Protein AF-A0A822FG84-F1 (afdb_monomer_lite)

Structure (mmCIF, N/CA/C/O backbone):
data_AF-A0A822FG84-F1
#
_entry.id   AF-A0A822FG84-F1
#
loop_
_atom_site.group_PDB
_atom_site.id
_atom_site.type_symbol
_atom_site.label_atom_id
_atom_site.label_alt_id
_atom_site.label_comp_id
_atom_site.label_asym_id
_atom_site.label_entity_id
_atom_site.label_seq_id
_atom_site.pdbx_PDB_ins_code
_atom_site.Cartn_x
_atom_site.Cartn_y
_atom_site.Cartn_z
_atom_site.occupancy
_atom_site.B_iso_or_equiv
_atom_site.auth_seq_id
_atom_site.auth_comp_id
_atom_site.auth_asym_id
_atom_site.auth_atom_id
_atom_site.pdbx_PDB_model_num
ATOM 1 N N . ASP A 1 1 ? -6.148 -10.098 21.035 1.00 60.50 1 ASP A N 1
ATOM 2 C CA . ASP A 1 1 ? -5.046 -10.918 20.486 1.00 60.50 1 ASP A CA 1
ATOM 3 C C . ASP A 1 1 ? -5.079 -11.184 18.988 1.00 60.50 1 ASP A C 1
ATOM 5 O O . ASP A 1 1 ? -4.141 -10.765 18.322 1.00 60.50 1 ASP A O 1
ATOM 9 N N . ASP A 1 2 ? -6.099 -11.821 18.402 1.00 68.56 2 ASP A N 1
ATOM 10 C CA . ASP A 1 2 ? -6.059 -12.114 16.952 1.00 68.56 2 ASP A CA 1
ATOM 11 C C . ASP A 1 2 ? -6.029 -10.849 16.072 1.00 68.56 2 ASP A C 1
ATOM 13 O O . ASP A 1 2 ? -5.341 -10.821 15.053 1.00 68.56 2 ASP A O 1
ATOM 17 N N . ILE A 1 3 ? -6.703 -9.773 16.489 1.00 67.88 3 ILE A N 1
ATOM 18 C CA . ILE A 1 3 ? -6.751 -8.493 15.760 1.00 67.88 3 ILE A CA 1
ATOM 19 C C . ILE A 1 3 ? -5.369 -7.830 15.689 1.00 67.88 3 ILE A C 1
ATOM 21 O O . ILE A 1 3 ? -4.952 -7.408 14.613 1.00 67.88 3 ILE A O 1
ATOM 25 N N . GLU A 1 4 ? -4.616 -7.806 16.791 1.00 70.44 4 GLU A N 1
ATOM 26 C CA . GLU A 1 4 ? -3.244 -7.280 16.806 1.00 70.44 4 GLU A CA 1
ATOM 27 C C . GLU A 1 4 ? -2.337 -8.062 15.854 1.00 70.44 4 GLU A C 1
ATOM 29 O O . GLU A 1 4 ? -1.544 -7.477 15.118 1.00 70.44 4 GLU A O 1
ATOM 34 N N . LYS A 1 5 ? -2.498 -9.388 15.795 1.00 76.00 5 LYS A N 1
ATOM 35 C CA . LYS A 1 5 ? -1.779 -10.241 14.843 1.00 76.00 5 LYS A CA 1
ATOM 36 C C . LYS A 1 5 ? -2.126 -9.903 13.389 1.00 76.00 5 LYS A C 1
ATOM 38 O O . LYS A 1 5 ? -1.231 -9.907 12.544 1.00 76.00 5 LYS A O 1
ATOM 43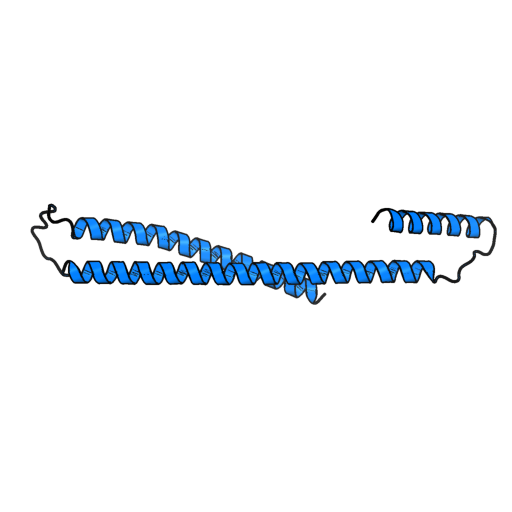 N N . TYR A 1 6 ? -3.387 -9.581 13.089 1.00 77.06 6 TYR A N 1
ATOM 44 C CA . TYR A 1 6 ? -3.794 -9.116 11.758 1.00 77.06 6 TYR A CA 1
ATOM 45 C C . TYR A 1 6 ? -3.219 -7.733 11.418 1.00 77.06 6 TYR A C 1
ATOM 47 O O . TYR A 1 6 ? -2.707 -7.564 10.311 1.00 77.06 6 TYR A O 1
ATOM 55 N N . ILE A 1 7 ? -3.222 -6.780 12.359 1.00 74.88 7 ILE A N 1
ATOM 56 C CA . ILE A 1 7 ? -2.610 -5.448 12.182 1.00 74.88 7 ILE A CA 1
ATOM 57 C C . ILE A 1 7 ? -1.113 -5.583 11.911 1.00 74.88 7 ILE A C 1
ATOM 59 O O . ILE A 1 7 ? -0.627 -5.102 10.890 1.00 74.88 7 ILE A O 1
ATOM 63 N N . MET A 1 8 ? -0.396 -6.304 12.778 1.00 77.06 8 MET A N 1
ATOM 64 C CA . MET A 1 8 ? 1.040 -6.541 12.623 1.00 77.06 8 MET A CA 1
ATOM 65 C C . MET A 1 8 ? 1.357 -7.235 11.297 1.00 77.06 8 MET A C 1
ATOM 67 O O . MET A 1 8 ? 2.354 -6.915 10.655 1.00 77.06 8 MET A O 1
ATOM 71 N N . SER A 1 9 ? 0.495 -8.150 10.844 1.00 86.50 9 SER A N 1
ATOM 72 C CA . SER A 1 9 ? 0.652 -8.790 9.538 1.00 86.50 9 SER A CA 1
ATOM 73 C C . SER A 1 9 ? 0.436 -7.820 8.374 1.00 86.50 9 SER A C 1
ATOM 75 O O . SER A 1 9 ? 1.139 -7.933 7.370 1.00 86.50 9 SER A O 1
ATOM 77 N N . ALA A 1 10 ? -0.534 -6.907 8.460 1.00 89.19 10 ALA A N 1
ATOM 78 C CA . ALA A 1 10 ? -0.772 -5.898 7.428 1.00 89.19 10 ALA A CA 1
ATOM 79 C C . ALA A 1 10 ? 0.372 -4.872 7.374 1.00 89.19 10 ALA A C 1
ATOM 81 O O . ALA A 1 10 ? 0.823 -4.514 6.287 1.00 89.19 10 ALA A O 1
ATOM 82 N N . ASP A 1 11 ? 0.891 -4.463 8.533 1.00 89.88 11 ASP A N 1
ATOM 83 C CA . ASP A 1 11 ? 2.050 -3.576 8.648 1.00 89.88 11 ASP A CA 1
ATOM 84 C C . ASP A 1 11 ? 3.333 -4.213 8.103 1.00 89.88 11 ASP A C 1
ATOM 86 O O . ASP A 1 11 ? 4.042 -3.578 7.323 1.00 89.88 11 ASP A O 1
ATOM 90 N N . ASP A 1 12 ? 3.601 -5.481 8.427 1.00 93.06 12 ASP A N 1
ATOM 91 C CA . ASP A 1 12 ? 4.728 -6.229 7.854 1.00 93.06 12 ASP A CA 1
ATOM 92 C C . ASP A 1 12 ? 4.609 -6.348 6.325 1.00 93.06 12 ASP A C 1
ATOM 94 O O . ASP A 1 12 ? 5.579 -6.148 5.590 1.00 93.06 12 ASP A O 1
ATOM 98 N N . LEU A 1 13 ? 3.404 -6.629 5.819 1.00 94.38 13 LEU A N 1
ATOM 99 C CA . LEU A 1 13 ? 3.150 -6.684 4.380 1.00 94.38 13 LEU A CA 1
ATOM 100 C C . LEU A 1 13 ? 3.380 -5.328 3.700 1.00 94.38 13 LEU A C 1
ATOM 102 O O . LEU A 1 13 ? 3.972 -5.303 2.620 1.00 94.38 13 LEU A O 1
ATOM 106 N N . LEU A 1 14 ? 2.956 -4.221 4.317 1.00 95.56 14 LEU A N 1
ATOM 107 C CA . LEU A 1 14 ? 3.216 -2.863 3.827 1.00 95.56 14 LEU A CA 1
ATOM 108 C C . LEU A 1 14 ? 4.707 -2.527 3.848 1.00 95.56 14 LEU A C 1
ATOM 110 O O . LEU A 1 14 ? 5.225 -1.973 2.880 1.00 95.56 14 LEU A O 1
ATOM 114 N N . GLN A 1 15 ? 5.415 -2.898 4.915 1.00 95.69 15 GLN A N 1
ATOM 115 C CA . GLN A 1 15 ? 6.855 -2.686 5.017 1.00 95.69 15 GLN A CA 1
ATOM 116 C C . GLN A 1 15 ? 7.613 -3.470 3.943 1.00 95.69 15 GLN A C 1
ATOM 118 O O . GLN A 1 15 ? 8.518 -2.937 3.310 1.00 95.69 15 GLN A O 1
ATOM 123 N N . ARG A 1 16 ? 7.246 -4.729 3.693 1.00 95.75 16 ARG A N 1
ATOM 124 C CA . ARG A 1 16 ? 7.852 -5.504 2.603 1.00 95.75 16 ARG A CA 1
ATOM 125 C C . ARG A 1 16 ? 7.503 -4.933 1.233 1.00 95.75 16 ARG A C 1
ATOM 127 O O . ARG A 1 16 ? 8.348 -4.942 0.344 1.00 95.75 16 ARG A O 1
ATOM 134 N N . HIS A 1 17 ? 6.284 -4.427 1.059 1.00 97.06 17 HIS A N 1
ATOM 135 C CA . HIS A 1 17 ? 5.860 -3.800 -0.192 1.00 97.06 17 HIS A CA 1
ATOM 136 C C . HIS A 1 17 ? 6.627 -2.504 -0.483 1.00 97.06 17 HIS A C 1
ATOM 138 O O . HIS A 1 17 ? 7.012 -2.286 -1.625 1.00 97.06 17 HIS A O 1
ATOM 144 N N . SER A 1 18 ? 6.961 -1.699 0.531 1.00 97.06 18 SER A N 1
ATOM 145 C CA . SER A 1 18 ? 7.758 -0.478 0.325 1.00 97.06 18 SER A CA 1
ATOM 146 C C . SER A 1 18 ? 9.177 -0.760 -0.188 1.00 97.06 18 SER A C 1
ATOM 148 O O . SER A 1 18 ? 9.725 0.032 -0.952 1.00 97.06 18 SER A O 1
ATOM 150 N N . LEU A 1 19 ? 9.758 -1.914 0.162 1.00 96.31 19 LEU A N 1
ATOM 151 C CA . LEU A 1 19 ? 11.036 -2.366 -0.399 1.00 96.31 19 LEU A CA 1
ATOM 152 C C . LEU A 1 19 ? 10.904 -2.707 -1.888 1.00 96.31 19 LEU A C 1
ATOM 154 O O . LEU A 1 19 ? 11.759 -2.326 -2.681 1.00 96.31 19 LEU A O 1
ATOM 158 N N . VAL A 1 20 ? 9.807 -3.361 -2.281 1.00 95.75 20 VAL A N 1
ATOM 159 C CA . VAL A 1 20 ? 9.514 -3.636 -3.697 1.00 95.75 20 VAL A CA 1
ATOM 160 C C . VAL A 1 20 ? 9.319 -2.332 -4.473 1.00 95.75 20 VAL A C 1
ATOM 162 O O . VAL A 1 20 ? 9.832 -2.197 -5.579 1.00 95.75 20 VAL A O 1
ATOM 165 N N . GLU A 1 21 ? 8.626 -1.348 -3.898 1.00 96.75 21 GLU A N 1
ATOM 166 C CA . GLU A 1 21 ? 8.467 -0.023 -4.515 1.00 96.75 21 GLU A CA 1
ATOM 167 C C . GLU A 1 21 ? 9.813 0.696 -4.694 1.00 96.75 21 GLU A C 1
ATOM 169 O O . GLU A 1 21 ? 10.042 1.328 -5.727 1.00 96.75 21 GLU A O 1
ATOM 174 N N . ALA A 1 22 ? 10.737 0.551 -3.739 1.00 96.44 22 ALA A N 1
ATOM 175 C CA . ALA A 1 22 ? 12.093 1.077 -3.871 1.00 96.44 22 ALA A CA 1
ATOM 176 C C . ALA A 1 22 ? 12.870 0.395 -5.014 1.00 96.44 22 ALA A C 1
ATOM 178 O O . ALA A 1 22 ? 13.546 1.072 -5.790 1.00 96.44 22 ALA A O 1
ATOM 179 N N . ASP A 1 23 ? 12.736 -0.923 -5.169 1.00 96.38 23 ASP A N 1
ATOM 180 C CA . ASP A 1 23 ? 13.350 -1.653 -6.282 1.00 96.38 23 ASP A CA 1
ATOM 181 C C . ASP A 1 23 ? 12.756 -1.237 -7.640 1.00 96.38 23 ASP A C 1
ATOM 183 O O . ASP A 1 23 ? 13.496 -1.060 -8.612 1.00 96.38 23 ASP A O 1
ATOM 187 N N . ILE A 1 24 ? 11.438 -1.012 -7.713 1.00 95.69 24 ILE A N 1
ATOM 188 C CA . ILE A 1 24 ? 10.764 -0.484 -8.913 1.00 95.69 24 ILE A CA 1
ATOM 189 C C . ILE A 1 24 ? 11.318 0.898 -9.274 1.00 95.69 24 ILE A C 1
ATOM 191 O O . ILE A 1 24 ? 11.610 1.151 -10.442 1.00 95.69 24 ILE A O 1
ATOM 195 N N . TYR A 1 25 ? 11.550 1.763 -8.288 1.00 94.19 25 TYR A N 1
ATOM 196 C CA . TYR A 1 25 ? 12.173 3.067 -8.521 1.00 94.19 25 TYR A CA 1
ATOM 197 C C . TYR A 1 25 ? 13.598 2.947 -9.089 1.00 94.19 25 TYR A C 1
ATOM 199 O O . TYR A 1 25 ? 13.996 3.705 -9.971 1.00 94.19 25 TYR A O 1
ATOM 207 N N . ILE A 1 26 ? 14.382 1.958 -8.653 1.00 94.81 26 ILE A N 1
ATOM 208 C CA . ILE A 1 26 ? 15.706 1.702 -9.246 1.00 94.81 26 ILE A CA 1
ATOM 209 C C . ILE A 1 26 ? 15.571 1.247 -10.708 1.00 94.81 26 ILE A C 1
ATOM 211 O O . ILE A 1 26 ? 16.403 1.603 -11.550 1.00 94.81 26 ILE A O 1
ATOM 215 N N . ILE A 1 27 ? 14.539 0.459 -11.026 1.00 94.75 27 ILE A N 1
ATOM 216 C CA . ILE A 1 27 ? 14.233 0.049 -12.402 1.00 94.75 27 ILE A CA 1
ATOM 217 C C . ILE A 1 27 ? 13.854 1.264 -13.258 1.00 94.75 27 ILE A C 1
ATOM 219 O O . ILE A 1 27 ? 14.333 1.333 -14.387 1.00 94.75 27 ILE A O 1
ATOM 223 N N . ASP A 1 28 ? 13.117 2.244 -12.725 1.00 95.31 28 ASP A N 1
ATOM 224 C CA . ASP A 1 28 ? 12.800 3.516 -13.402 1.00 95.31 28 ASP A CA 1
ATOM 225 C C . ASP A 1 28 ? 14.060 4.215 -13.930 1.00 95.31 28 ASP A C 1
ATOM 227 O O . ASP A 1 28 ? 14.196 4.530 -15.112 1.00 95.31 28 ASP A O 1
ATOM 231 N N . GLU A 1 29 ? 15.051 4.383 -13.054 1.00 95.06 29 GLU A N 1
ATOM 232 C CA . GLU A 1 29 ? 16.308 5.059 -13.378 1.00 95.06 29 GLU A CA 1
ATOM 233 C C . GLU A 1 29 ? 17.166 4.269 -14.374 1.00 95.06 29 GLU A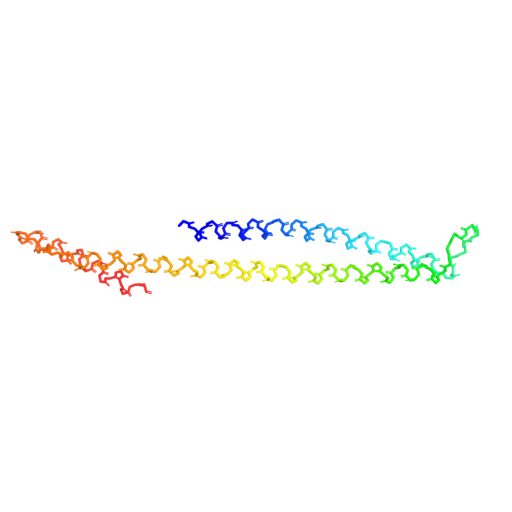 C 1
ATOM 235 O O . GLU A 1 29 ? 18.007 4.827 -15.086 1.00 95.06 29 GLU A O 1
ATOM 240 N N . ARG A 1 30 ? 16.997 2.946 -14.430 1.00 95.56 30 ARG A N 1
ATOM 241 C CA . ARG A 1 30 ? 17.638 2.100 -15.446 1.00 95.56 30 ARG A CA 1
ATOM 242 C C . ARG A 1 30 ? 16.892 2.173 -16.773 1.00 95.56 30 ARG A C 1
ATOM 244 O O . ARG A 1 30 ? 17.541 2.223 -17.812 1.00 95.56 30 ARG A O 1
ATOM 251 N N . LEU A 1 31 ? 15.564 2.204 -16.734 1.00 95.69 31 LEU A N 1
ATOM 252 C CA . LEU A 1 31 ? 14.708 2.322 -17.906 1.00 95.69 31 LEU A CA 1
ATOM 253 C C . LEU A 1 31 ? 14.971 3.638 -18.637 1.00 95.69 31 LEU A C 1
ATOM 255 O O . LEU A 1 31 ? 15.223 3.616 -19.837 1.00 95.69 31 LEU A O 1
ATOM 259 N N . LYS A 1 32 ? 15.010 4.761 -17.908 1.00 95.25 32 LYS A N 1
ATOM 260 C CA . LYS A 1 32 ? 15.350 6.080 -18.466 1.00 95.25 32 LYS A CA 1
ATOM 261 C C . LYS A 1 32 ? 16.687 6.061 -19.200 1.00 95.25 32 LYS A C 1
ATOM 263 O O . LYS A 1 32 ? 16.759 6.533 -20.325 1.00 95.25 32 LYS A O 1
ATOM 268 N N . ARG A 1 33 ? 17.718 5.452 -18.600 1.00 95.88 33 ARG A N 1
ATOM 269 C CA . ARG A 1 33 ? 19.040 5.301 -19.232 1.00 95.88 33 ARG A CA 1
ATOM 270 C C . ARG A 1 33 ? 18.977 4.491 -20.523 1.00 95.88 33 ARG A C 1
ATOM 272 O O . ARG A 1 33 ? 19.485 4.946 -21.533 1.00 95.88 33 ARG A O 1
ATOM 279 N N . VAL A 1 34 ? 18.307 3.338 -20.507 1.00 95.31 34 VAL A N 1
ATOM 280 C CA . VAL A 1 34 ? 18.158 2.496 -21.708 1.00 95.31 34 VAL A CA 1
ATOM 281 C C . VAL A 1 34 ? 17.403 3.225 -22.821 1.00 95.31 34 VAL A C 1
ATOM 283 O O . VAL A 1 34 ? 17.763 3.079 -23.984 1.00 95.31 34 VAL A O 1
ATOM 286 N N . ILE A 1 35 ? 16.375 4.006 -22.479 1.00 93.81 35 ILE A N 1
ATOM 287 C CA . ILE A 1 35 ? 15.640 4.827 -23.448 1.00 93.81 35 ILE A CA 1
ATOM 288 C C . ILE A 1 35 ? 16.563 5.893 -24.044 1.00 93.81 35 ILE A C 1
ATOM 290 O O . ILE A 1 35 ? 16.638 5.997 -25.260 1.00 93.81 35 ILE A O 1
ATOM 294 N N . THR A 1 36 ? 17.311 6.624 -23.210 1.00 94.06 36 THR A N 1
ATOM 295 C CA . THR A 1 36 ? 18.274 7.633 -23.676 1.00 94.06 36 THR A CA 1
ATOM 296 C C . THR A 1 36 ? 19.331 7.032 -24.599 1.00 94.06 36 THR A C 1
ATOM 298 O O . THR A 1 36 ? 19.542 7.552 -25.690 1.00 94.06 36 THR A O 1
ATOM 301 N N . ASP A 1 37 ? 19.943 5.913 -24.205 1.00 90.56 37 ASP A N 1
ATOM 302 C CA . ASP A 1 37 ? 20.931 5.222 -25.036 1.00 90.56 37 ASP A CA 1
ATOM 303 C C . ASP A 1 37 ? 20.314 4.843 -26.390 1.00 90.56 37 ASP A C 1
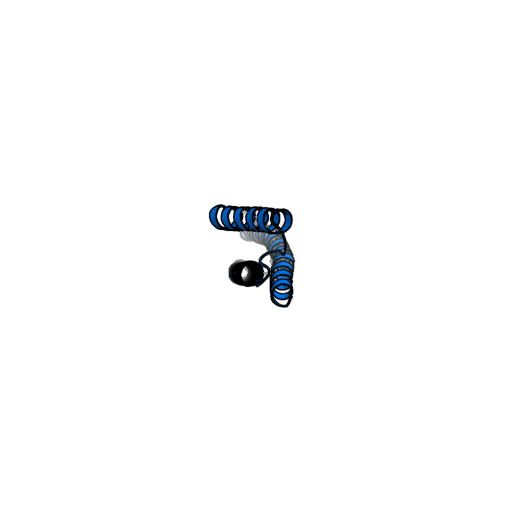ATOM 305 O O . ASP A 1 37 ? 20.922 5.016 -27.445 1.00 90.56 37 ASP A O 1
ATOM 309 N N . ALA A 1 38 ? 19.084 4.332 -26.383 1.00 89.88 38 ALA A N 1
ATOM 310 C CA . ALA A 1 38 ? 18.421 3.922 -27.604 1.00 89.88 38 ALA A CA 1
ATOM 311 C C . ALA A 1 38 ? 18.035 5.106 -28.507 1.00 89.88 38 ALA A C 1
ATOM 313 O O . ALA A 1 38 ? 18.208 5.000 -29.720 1.00 89.88 38 ALA A O 1
ATOM 314 N N . ASP A 1 39 ? 17.607 6.236 -27.943 1.00 90.25 39 ASP A N 1
ATOM 315 C CA . ASP A 1 39 ? 17.367 7.477 -28.688 1.00 90.25 39 ASP A CA 1
ATOM 316 C C . ASP A 1 39 ? 18.654 7.973 -29.373 1.00 90.25 39 ASP A C 1
ATOM 318 O O . ASP A 1 39 ? 18.625 8.373 -30.539 1.00 90.25 39 ASP A O 1
ATOM 322 N N . GLU A 1 40 ? 19.808 7.878 -28.700 1.00 87.50 40 GLU A N 1
ATOM 323 C CA . GLU A 1 40 ? 21.113 8.190 -29.300 1.00 87.50 40 GLU A CA 1
ATOM 324 C C . GLU A 1 40 ? 21.451 7.251 -30.472 1.00 87.50 40 GLU A C 1
ATOM 326 O O . GLU A 1 40 ? 21.910 7.712 -31.518 1.00 87.50 40 GLU A O 1
ATOM 331 N N . TYR A 1 41 ? 21.175 5.947 -30.347 1.00 83.81 41 TYR A N 1
ATOM 332 C CA . TYR A 1 41 ? 21.372 4.960 -31.425 1.00 83.81 41 TYR A CA 1
ATOM 333 C C . TYR A 1 41 ? 20.410 5.122 -32.612 1.00 83.81 41 TYR A C 1
ATOM 335 O O . TYR A 1 41 ? 20.708 4.657 -33.723 1.00 83.81 41 TYR A O 1
ATOM 343 N N . LEU A 1 42 ? 19.233 5.701 -32.378 1.00 85.12 42 LEU A N 1
ATOM 344 C CA . LEU A 1 42 ? 18.220 5.969 -33.398 1.00 85.12 42 LEU A CA 1
ATOM 345 C C . LEU A 1 42 ? 18.443 7.313 -34.100 1.00 85.12 42 LEU A C 1
ATOM 347 O O . LEU A 1 42 ? 17.891 7.522 -35.181 1.00 85.12 42 LEU A O 1
ATOM 351 N N . ASN A 1 43 ? 19.275 8.193 -33.536 1.00 84.62 43 ASN A N 1
ATOM 352 C CA . ASN A 1 43 ? 19.536 9.511 -34.092 1.00 84.62 43 ASN A CA 1
ATOM 353 C C . ASN A 1 43 ? 20.228 9.416 -35.474 1.00 84.62 43 ASN A C 1
ATOM 355 O O . ASN A 1 43 ? 21.361 8.935 -35.564 1.00 84.62 43 ASN A O 1
ATOM 359 N N . PRO A 1 44 ? 19.586 9.898 -36.558 1.00 75.56 44 PRO A N 1
ATOM 360 C CA . PRO A 1 44 ? 20.132 9.818 -37.913 1.00 75.56 44 PRO A CA 1
ATOM 361 C C . PRO A 1 44 ? 21.391 10.674 -38.124 1.00 75.56 44 PRO A C 1
ATOM 363 O O . PRO A 1 44 ? 22.137 10.416 -39.068 1.00 75.56 44 PRO A O 1
ATOM 366 N N . ASP A 1 45 ? 21.644 11.660 -37.258 1.00 79.38 45 ASP A N 1
ATOM 367 C CA . ASP A 1 45 ? 22.829 12.524 -37.323 1.00 79.38 45 ASP A CA 1
ATOM 368 C C . ASP A 1 45 ? 24.078 11.864 -36.709 1.00 79.38 45 ASP A C 1
ATOM 370 O O . ASP A 1 45 ? 25.206 12.326 -36.913 1.00 79.38 45 ASP A O 1
ATOM 374 N N . VAL A 1 46 ? 23.903 10.766 -35.967 1.00 74.81 46 VAL A N 1
ATOM 375 C CA . VAL A 1 46 ? 25.009 9.989 -35.407 1.00 74.81 46 VAL A CA 1
ATOM 376 C C . VAL A 1 46 ? 25.541 9.067 -36.503 1.00 74.81 46 VAL A C 1
ATOM 378 O O . VAL A 1 46 ? 24.956 8.037 -36.833 1.00 74.81 46 VAL A O 1
ATOM 381 N N . ASN A 1 47 ? 26.682 9.445 -37.086 1.00 67.19 47 ASN A N 1
ATOM 382 C CA . ASN A 1 47 ? 27.381 8.619 -38.066 1.00 67.19 47 ASN A CA 1
ATOM 383 C C . ASN A 1 47 ? 28.036 7.412 -37.371 1.00 67.19 47 ASN A C 1
ATOM 385 O O . ASN A 1 47 ? 29.190 7.467 -36.941 1.00 67.19 47 ASN A O 1
ATOM 389 N N . ILE A 1 48 ? 27.274 6.327 -37.230 1.00 67.25 48 ILE A N 1
ATOM 390 C CA . ILE A 1 48 ? 27.773 5.040 -36.743 1.00 67.25 48 ILE A CA 1
ATOM 391 C C . ILE A 1 48 ? 28.448 4.332 -37.923 1.00 67.25 48 ILE A C 1
ATOM 393 O O . ILE A 1 48 ? 27.846 3.499 -38.598 1.00 67.25 48 ILE A O 1
ATOM 397 N N . ASP A 1 49 ? 29.703 4.688 -38.190 1.00 64.44 49 ASP A N 1
ATOM 398 C CA . ASP A 1 49 ? 30.534 4.037 -39.206 1.00 64.44 49 ASP A CA 1
ATOM 399 C C . ASP A 1 49 ? 30.965 2.652 -38.670 1.00 64.44 49 ASP A C 1
ATOM 401 O O . ASP A 1 49 ? 32.035 2.479 -38.083 1.00 64.44 49 ASP A O 1
ATOM 405 N N . GLY A 1 50 ? 30.053 1.670 -38.717 1.00 69.69 50 GLY A N 1
ATOM 406 C CA . GLY A 1 50 ? 30.252 0.381 -38.053 1.00 69.69 50 GLY A CA 1
ATOM 407 C C . GLY A 1 50 ? 29.094 -0.620 -38.138 1.00 69.69 50 GLY A C 1
ATOM 408 O O . GLY A 1 50 ? 28.087 -0.426 -38.815 1.00 69.69 50 GLY A O 1
ATOM 409 N N . TYR A 1 51 ? 29.272 -1.748 -37.447 1.00 71.75 51 TYR A N 1
ATOM 410 C CA . TYR A 1 51 ? 28.324 -2.863 -37.403 1.00 71.75 51 TYR A CA 1
ATOM 411 C C . TYR A 1 51 ? 27.048 -2.502 -36.627 1.00 71.75 51 TYR A C 1
ATOM 413 O O . TYR A 1 51 ? 27.121 -2.141 -35.452 1.00 71.75 51 TYR A O 1
ATOM 421 N N . ARG A 1 52 ? 25.878 -2.672 -37.262 1.00 75.75 52 ARG A N 1
ATOM 422 C CA . ARG A 1 52 ? 24.558 -2.467 -36.647 1.00 75.75 52 ARG A CA 1
ATOM 423 C C . ARG A 1 52 ? 23.836 -3.815 -36.467 1.00 75.75 52 ARG A C 1
ATOM 425 O O . ARG A 1 52 ? 23.315 -4.350 -37.443 1.00 75.75 52 ARG A O 1
ATOM 432 N N . PRO A 1 53 ? 23.809 -4.390 -35.251 1.00 78.00 53 PRO A N 1
ATOM 433 C CA . PRO A 1 53 ? 23.211 -5.707 -35.008 1.00 78.00 53 PRO A CA 1
ATOM 434 C C . PRO A 1 53 ? 21.675 -5.731 -35.012 1.00 78.00 53 PRO A C 1
ATOM 436 O O . PRO A 1 53 ? 21.108 -6.819 -35.030 1.00 78.00 53 PRO A O 1
ATOM 439 N N . ALA A 1 54 ? 21.013 -4.573 -34.948 1.00 82.94 54 ALA A N 1
ATOM 440 C CA . ALA A 1 54 ? 19.556 -4.450 -34.912 1.00 82.94 54 ALA A CA 1
ATOM 441 C C . ALA A 1 54 ? 19.091 -3.242 -35.736 1.00 82.94 54 ALA A C 1
ATOM 443 O O . ALA A 1 54 ? 19.785 -2.225 -35.827 1.00 82.94 54 ALA A O 1
ATOM 444 N N . THR A 1 55 ? 17.914 -3.360 -36.337 1.00 87.44 55 THR A N 1
ATOM 445 C CA . THR A 1 55 ? 17.253 -2.280 -37.077 1.00 87.44 55 THR A CA 1
ATOM 446 C C . THR A 1 55 ? 16.628 -1.251 -36.122 1.00 87.44 55 THR A C 1
ATOM 448 O O . THR A 1 55 ? 16.298 -1.597 -34.986 1.00 87.44 55 THR A O 1
ATOM 451 N N . PRO A 1 56 ? 16.435 0.011 -36.558 1.00 86.81 56 PRO A N 1
ATOM 452 C CA . PRO A 1 56 ? 15.713 1.020 -35.779 1.00 86.81 56 PRO A CA 1
ATOM 453 C C . PRO A 1 56 ? 14.353 0.536 -35.265 1.00 86.81 56 PRO A C 1
ATOM 455 O O . PRO A 1 56 ? 14.056 0.648 -34.081 1.00 86.81 56 PRO A O 1
ATOM 458 N N . GLU A 1 57 ? 13.577 -0.097 -36.145 1.00 90.44 57 GLU A N 1
ATOM 459 C CA . GLU A 1 57 ? 12.240 -0.614 -35.842 1.00 90.44 57 GLU A CA 1
ATOM 460 C C . GLU A 1 57 ? 12.271 -1.686 -34.737 1.00 90.44 57 GLU A C 1
ATOM 462 O O . GLU A 1 57 ? 11.458 -1.663 -33.814 1.00 90.44 57 GLU A O 1
ATOM 467 N N . GLU A 1 58 ? 13.255 -2.594 -34.755 1.00 91.75 58 GLU A N 1
ATOM 468 C CA . GLU A 1 58 ? 13.423 -3.594 -33.690 1.00 91.75 58 GLU A CA 1
ATOM 469 C C . GLU A 1 58 ? 13.748 -2.963 -32.330 1.00 91.75 58 GLU A C 1
ATOM 471 O O . GLU A 1 58 ? 13.322 -3.482 -31.294 1.00 91.75 58 GLU A O 1
ATOM 476 N N . ILE A 1 59 ? 14.512 -1.868 -32.319 1.00 91.00 59 ILE A N 1
ATOM 477 C CA . ILE A 1 59 ? 14.860 -1.135 -31.098 1.00 91.00 59 ILE A CA 1
ATOM 478 C C . ILE A 1 59 ? 13.618 -0.422 -30.554 1.00 91.00 59 ILE A C 1
ATOM 480 O O . ILE A 1 59 ? 13.284 -0.611 -29.384 1.00 91.00 59 ILE A O 1
ATOM 484 N N . GLU A 1 60 ? 12.888 0.308 -31.399 1.00 92.75 60 GLU A N 1
ATOM 485 C CA . GLU A 1 60 ? 11.651 1.008 -31.028 1.00 92.75 60 GLU A CA 1
ATOM 486 C C . GLU A 1 60 ? 10.605 0.051 -30.440 1.00 92.75 60 GLU A C 1
ATOM 488 O O . GLU A 1 60 ? 10.060 0.305 -29.363 1.00 92.75 60 GLU A O 1
ATOM 493 N N . ILE A 1 61 ? 10.383 -1.105 -31.081 1.00 95.12 61 ILE A N 1
ATOM 494 C CA . ILE A 1 61 ? 9.457 -2.133 -30.583 1.00 95.12 61 ILE A CA 1
ATOM 495 C C . ILE A 1 61 ? 9.883 -2.637 -29.197 1.00 95.12 61 ILE A C 1
ATOM 497 O O . ILE A 1 61 ? 9.043 -2.826 -28.313 1.00 95.12 61 ILE A O 1
ATOM 501 N N . ARG A 1 62 ? 11.183 -2.870 -28.974 1.00 94.62 62 ARG A N 1
ATOM 502 C CA . ARG A 1 62 ? 11.689 -3.352 -27.678 1.00 94.62 62 ARG A CA 1
ATOM 503 C C . ARG A 1 62 ? 11.542 -2.307 -26.579 1.00 94.62 62 ARG A C 1
ATOM 505 O O . ARG A 1 62 ? 11.124 -2.678 -25.483 1.00 94.62 62 ARG A O 1
ATOM 512 N N . ILE A 1 63 ? 11.846 -1.039 -26.861 1.00 94.81 63 ILE A N 1
ATOM 513 C CA . ILE A 1 63 ? 11.642 0.061 -25.906 1.00 94.81 63 ILE A CA 1
ATOM 514 C C . ILE A 1 63 ? 10.164 0.174 -25.549 1.00 94.81 63 ILE A C 1
ATOM 516 O O . ILE A 1 63 ? 9.828 0.203 -24.368 1.00 94.81 63 ILE A O 1
ATOM 520 N N . HIS A 1 64 ? 9.285 0.180 -26.553 1.00 95.88 64 HIS A N 1
ATOM 521 C CA . HIS A 1 64 ? 7.848 0.305 -26.338 1.00 95.88 64 HIS A CA 1
ATOM 522 C C . HIS A 1 64 ? 7.306 -0.824 -25.450 1.00 95.88 64 HIS A C 1
ATOM 524 O O . HIS A 1 64 ? 6.590 -0.576 -24.480 1.00 95.88 64 HIS A O 1
ATOM 530 N N . ASN A 1 65 ? 7.696 -2.071 -25.729 1.00 96.44 65 ASN A N 1
ATOM 531 C CA . ASN A 1 65 ? 7.302 -3.219 -24.910 1.00 96.44 65 ASN A CA 1
ATOM 532 C C . ASN A 1 65 ? 7.846 -3.131 -23.476 1.00 96.44 65 ASN A C 1
ATOM 534 O O . ASN A 1 65 ? 7.157 -3.522 -22.530 1.00 96.44 65 ASN A O 1
ATOM 538 N N . LEU A 1 66 ? 9.071 -2.627 -23.308 1.00 95.44 66 LEU A N 1
ATOM 539 C CA . LEU A 1 66 ? 9.692 -2.448 -22.000 1.00 95.44 66 LEU A CA 1
ATOM 540 C C . LEU A 1 66 ? 8.972 -1.370 -21.178 1.00 95.44 66 LEU A C 1
ATOM 542 O O . LEU A 1 66 ? 8.648 -1.622 -20.020 1.00 95.44 66 LEU A O 1
ATOM 546 N N . GLN A 1 67 ? 8.671 -0.219 -21.783 1.00 96.12 67 GLN A N 1
ATOM 547 C CA . GLN A 1 67 ? 7.887 0.856 -21.165 1.00 96.12 67 GLN A CA 1
ATOM 548 C C . GLN A 1 67 ? 6.504 0.357 -20.753 1.00 96.12 67 GLN A C 1
ATOM 550 O O . GLN A 1 67 ? 6.125 0.493 -19.596 1.00 96.12 67 GLN A O 1
ATOM 555 N N . LYS A 1 68 ? 5.797 -0.331 -21.655 1.00 97.50 68 LYS A N 1
ATOM 556 C CA . LYS A 1 68 ? 4.480 -0.901 -21.356 1.00 97.50 68 LYS A CA 1
ATOM 557 C C . LYS A 1 68 ? 4.519 -1.869 -20.169 1.00 97.50 68 LYS A C 1
ATOM 559 O O . LYS A 1 68 ? 3.677 -1.792 -19.282 1.00 97.50 68 LYS A O 1
ATOM 564 N N . SER A 1 69 ? 5.502 -2.771 -20.141 1.00 96.50 69 SER A N 1
ATOM 565 C CA . SER A 1 69 ? 5.656 -3.734 -19.039 1.00 96.50 69 SER A CA 1
ATOM 566 C C . SER A 1 69 ? 5.960 -3.036 -17.709 1.00 96.50 69 SER A C 1
ATOM 568 O O . SER A 1 69 ? 5.532 -3.492 -16.650 1.00 96.50 69 SER A O 1
ATOM 570 N N . TYR A 1 70 ? 6.706 -1.933 -17.757 1.00 97.06 70 TYR A N 1
ATOM 571 C CA . TYR A 1 70 ? 7.006 -1.114 -16.590 1.00 97.06 70 TYR A CA 1
ATOM 572 C C . TYR A 1 70 ? 5.774 -0.350 -16.082 1.00 97.06 70 TYR A C 1
ATOM 574 O O . TYR A 1 70 ? 5.507 -0.370 -14.882 1.00 97.06 70 TYR A O 1
ATOM 582 N N . ASP A 1 71 ? 4.976 0.233 -16.977 1.00 97.12 71 ASP A N 1
ATOM 583 C CA . ASP A 1 71 ? 3.721 0.905 -16.618 1.00 97.12 71 ASP A CA 1
ATOM 584 C C . ASP A 1 71 ? 2.729 -0.072 -15.964 1.00 97.12 71 ASP A C 1
ATOM 586 O O . ASP A 1 71 ? 2.118 0.238 -14.938 1.00 97.12 71 ASP A O 1
ATOM 590 N N . GLU A 1 72 ? 2.613 -1.289 -16.508 1.00 97.44 72 GLU A N 1
ATOM 591 C CA . GLU A 1 72 ? 1.814 -2.367 -15.912 1.00 97.44 72 GLU A CA 1
ATOM 592 C C . GLU A 1 72 ? 2.319 -2.742 -14.507 1.00 97.44 72 GLU A C 1
ATOM 594 O O . GLU A 1 72 ? 1.518 -2.928 -13.587 1.00 97.44 72 GLU A O 1
ATOM 599 N N . LEU A 1 73 ? 3.640 -2.813 -14.309 1.00 97.25 73 LEU A N 1
ATOM 600 C CA . LEU A 1 73 ? 4.245 -3.096 -13.006 1.00 97.25 73 LEU A CA 1
ATOM 601 C C . LEU A 1 73 ? 3.944 -1.996 -11.976 1.00 97.25 73 LEU A C 1
ATOM 603 O O . LEU A 1 73 ? 3.602 -2.323 -10.837 1.00 97.25 73 LEU A O 1
ATOM 607 N N . ILE A 1 74 ? 4.042 -0.719 -12.361 1.00 97.38 74 ILE A N 1
ATOM 608 C CA . ILE A 1 74 ? 3.679 0.411 -11.491 1.00 97.38 74 ILE A CA 1
ATOM 609 C C . ILE A 1 74 ? 2.220 0.300 -11.063 1.00 97.38 74 ILE A C 1
ATOM 611 O O . ILE A 1 74 ? 1.912 0.425 -9.876 1.00 97.38 74 ILE A O 1
ATOM 615 N N . GLU A 1 75 ? 1.316 0.063 -12.012 1.00 97.56 75 GLU A N 1
ATOM 616 C CA . GLU A 1 75 ? -0.113 0.012 -11.719 1.00 97.56 75 GLU A CA 1
ATOM 617 C C . GLU A 1 75 ? -0.442 -1.134 -10.754 1.00 97.56 75 GLU A C 1
ATOM 619 O O . GLU A 1 75 ? -1.163 -0.937 -9.774 1.00 97.56 75 GLU A O 1
ATOM 624 N N . LEU A 1 76 ? 0.152 -2.313 -10.963 1.00 97.56 76 LEU A N 1
ATOM 625 C CA . LEU A 1 76 ? 0.014 -3.450 -10.050 1.00 97.56 76 LEU A CA 1
ATOM 626 C C . LEU A 1 76 ? 0.576 -3.146 -8.654 1.00 97.56 76 LEU A C 1
ATOM 628 O O . LEU A 1 76 ? -0.039 -3.517 -7.649 1.00 97.56 76 LEU A O 1
ATOM 632 N N . ALA A 1 77 ? 1.726 -2.472 -8.572 1.00 97.38 77 ALA A N 1
ATOM 633 C CA . ALA A 1 77 ? 2.321 -2.082 -7.298 1.00 97.38 77 ALA A CA 1
ATOM 634 C C . ALA A 1 77 ? 1.421 -1.096 -6.538 1.00 97.38 77 ALA A C 1
ATOM 636 O O . ALA A 1 77 ? 1.182 -1.291 -5.343 1.00 97.38 77 ALA A O 1
ATOM 637 N N . ARG A 1 78 ? 0.848 -0.109 -7.239 1.00 97.75 78 ARG A N 1
ATOM 638 C CA . ARG A 1 78 ? -0.103 0.854 -6.670 1.00 97.75 78 ARG A CA 1
ATOM 639 C C . ARG A 1 78 ? -1.366 0.168 -6.157 1.00 97.75 78 ARG A C 1
ATOM 641 O O . ARG A 1 78 ? -1.724 0.339 -4.998 1.00 97.75 78 ARG A O 1
ATOM 648 N N . GLN A 1 79 ? -2.003 -0.665 -6.980 1.00 97.56 79 GLN A N 1
ATOM 649 C CA . GLN A 1 79 ? -3.215 -1.394 -6.585 1.00 97.56 79 GLN A CA 1
ATOM 650 C C . GLN A 1 79 ? -2.978 -2.267 -5.351 1.00 97.56 79 GLN A C 1
ATOM 652 O O . GLN A 1 79 ? -3.807 -2.325 -4.441 1.00 97.56 79 GLN A O 1
ATOM 657 N N . ARG A 1 80 ? -1.827 -2.945 -5.294 1.00 95.75 80 ARG A N 1
ATOM 658 C CA . ARG A 1 80 ? -1.446 -3.748 -4.133 1.00 95.75 80 ARG A CA 1
ATOM 659 C C . ARG A 1 80 ? -1.281 -2.889 -2.881 1.00 95.75 80 ARG A C 1
ATOM 661 O O . ARG A 1 80 ? -1.745 -3.303 -1.820 1.00 95.75 80 ARG A O 1
ATOM 668 N N . ARG A 1 81 ? -0.647 -1.720 -2.992 1.00 96.88 81 ARG A N 1
ATOM 669 C CA . ARG A 1 81 ? -0.506 -0.777 -1.879 1.00 96.88 81 ARG A CA 1
ATOM 670 C C . ARG A 1 81 ? -1.862 -0.315 -1.357 1.00 96.88 81 ARG A C 1
ATOM 672 O O . ARG A 1 81 ? -2.103 -0.444 -0.160 1.00 96.88 81 ARG A O 1
ATOM 679 N N . ASP A 1 82 ? -2.761 0.110 -2.240 1.00 96.81 82 ASP A N 1
ATOM 680 C CA . ASP A 1 82 ? -4.101 0.569 -1.860 1.00 96.81 82 ASP A CA 1
ATOM 681 C C . ASP A 1 82 ? -4.877 -0.518 -1.100 1.00 96.81 82 ASP A C 1
ATOM 683 O O . ASP A 1 82 ? -5.560 -0.236 -0.114 1.00 96.81 82 ASP A O 1
ATOM 687 N N . LEU A 1 83 ? -4.772 -1.779 -1.531 1.00 93.50 83 LEU A N 1
ATOM 688 C CA . LEU A 1 83 ? -5.406 -2.912 -0.849 1.00 93.50 83 LEU A CA 1
ATOM 689 C C . LEU A 1 83 ? -4.803 -3.173 0.536 1.00 93.50 83 LEU A C 1
ATOM 691 O O . LEU A 1 83 ? -5.535 -3.463 1.482 1.00 93.50 83 LEU A O 1
ATOM 695 N N . LEU A 1 84 ? -3.479 -3.076 0.669 1.00 93.19 84 LEU A N 1
ATOM 696 C CA . LEU A 1 84 ? -2.799 -3.256 1.950 1.00 93.19 84 LEU A CA 1
ATOM 697 C C . LEU A 1 84 ? -3.120 -2.121 2.935 1.00 93.19 84 LEU A C 1
ATOM 699 O O . LEU A 1 84 ? -3.352 -2.385 4.115 1.00 93.19 84 LEU A O 1
ATOM 703 N N . GLU A 1 85 ? -3.195 -0.875 2.462 1.00 94.62 85 GLU A N 1
ATOM 704 C CA . GLU A 1 85 ? -3.597 0.279 3.276 1.00 94.62 85 GLU A CA 1
ATOM 705 C C . GLU A 1 85 ? -5.061 0.164 3.732 1.00 94.62 85 GLU A C 1
ATOM 707 O O . GLU A 1 85 ? -5.363 0.400 4.904 1.00 94.62 85 GLU A O 1
ATOM 712 N N . GLN A 1 86 ? -5.963 -0.294 2.855 1.00 91.69 86 GLN A N 1
ATOM 713 C CA . GLN A 1 86 ? -7.352 -0.599 3.218 1.00 91.69 86 GLN A CA 1
ATOM 714 C C . GLN A 1 86 ? -7.444 -1.706 4.273 1.00 91.69 86 GLN A C 1
ATOM 716 O O . GLN A 1 86 ? -8.177 -1.560 5.252 1.00 91.69 86 GLN A O 1
ATOM 721 N N . ALA A 1 87 ? -6.685 -2.795 4.108 1.00 88.81 87 ALA A N 1
ATOM 722 C CA . ALA A 1 87 ? -6.651 -3.889 5.077 1.00 88.81 87 ALA A CA 1
ATOM 723 C C . ALA A 1 87 ? -6.174 -3.401 6.452 1.00 88.81 87 ALA A C 1
ATOM 725 O O . ALA A 1 87 ? -6.817 -3.686 7.461 1.00 88.81 87 ALA A O 1
ATOM 726 N N . LYS A 1 88 ? -5.108 -2.592 6.489 1.00 90.25 88 LYS A N 1
ATOM 727 C CA . LYS A 1 88 ? -4.624 -1.955 7.719 1.00 90.25 88 LYS A CA 1
ATOM 728 C C . LYS A 1 88 ? -5.691 -1.066 8.364 1.00 90.25 88 LYS A C 1
ATOM 730 O O . LYS A 1 88 ? -5.898 -1.144 9.575 1.00 90.25 88 LYS A O 1
ATOM 735 N N . GLY A 1 89 ? -6.375 -0.237 7.573 1.00 89.94 89 GLY A N 1
ATOM 736 C CA . GLY A 1 89 ? -7.451 0.629 8.060 1.00 89.94 89 GLY A CA 1
ATOM 737 C C . GLY A 1 89 ? -8.602 -0.161 8.686 1.00 89.94 89 GLY A C 1
ATOM 738 O O . GLY A 1 89 ? -9.057 0.170 9.779 1.00 89.94 89 GLY A O 1
ATOM 739 N N . LEU A 1 90 ? -9.018 -1.251 8.037 1.00 88.75 90 LEU A N 1
ATOM 740 C CA . LEU A 1 90 ? -10.061 -2.137 8.548 1.00 88.75 90 LEU A CA 1
ATOM 741 C C . LEU A 1 90 ? -9.640 -2.835 9.847 1.00 88.75 90 LEU A C 1
ATOM 743 O O . LEU A 1 90 ? -10.426 -2.911 10.789 1.00 88.75 90 LEU A O 1
ATOM 747 N N . SER A 1 91 ? -8.401 -3.324 9.929 1.00 87.00 91 SER A N 1
ATOM 748 C CA . SER A 1 91 ? -7.902 -3.955 11.153 1.00 87.00 91 SER A CA 1
ATOM 749 C C . SER A 1 91 ? -7.838 -2.971 12.323 1.00 87.00 91 SER A C 1
ATOM 751 O O . SER A 1 91 ? -8.228 -3.331 13.431 1.00 87.00 91 SER A O 1
ATOM 753 N N . LYS A 1 92 ? -7.430 -1.718 12.079 1.00 88.25 92 LYS A N 1
ATOM 754 C CA . LYS A 1 92 ? -7.478 -0.661 13.097 1.00 88.25 92 LYS A CA 1
ATOM 755 C C . LYS A 1 92 ? -8.906 -0.401 13.577 1.00 88.25 92 LYS A C 1
ATOM 757 O O . LYS A 1 92 ? -9.134 -0.366 14.777 1.00 88.25 92 LYS A O 1
ATOM 762 N N . PHE A 1 93 ? -9.861 -0.291 12.658 1.00 88.62 93 PHE A N 1
ATOM 763 C CA . 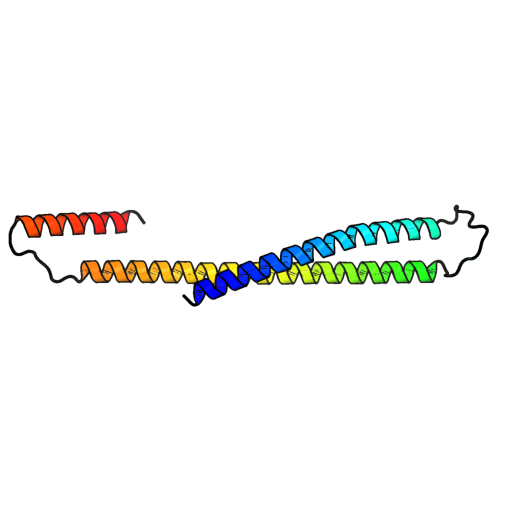PHE A 1 93 ? -11.267 -0.095 13.009 1.00 88.62 93 PHE A CA 1
ATOM 764 C C . PHE A 1 93 ? -11.806 -1.203 13.929 1.00 88.62 93 PHE A C 1
ATOM 766 O O . PHE A 1 93 ? -12.475 -0.909 14.916 1.00 88.62 93 PHE A O 1
ATOM 773 N N . TYR A 1 94 ? -11.480 -2.472 13.657 1.00 87.62 94 TYR A N 1
ATOM 774 C CA . TYR A 1 94 ? -11.864 -3.575 14.545 1.00 87.62 94 TYR A CA 1
ATOM 775 C C . TYR A 1 94 ? -11.174 -3.523 15.912 1.00 87.62 94 TYR A C 1
ATOM 777 O O . TYR A 1 94 ? -11.788 -3.905 16.904 1.00 87.62 94 TYR A O 1
ATOM 785 N N . SER A 1 95 ? -9.929 -3.044 15.978 1.00 87.31 95 SER A N 1
ATOM 786 C CA . SER A 1 95 ? -9.248 -2.801 17.255 1.00 87.31 95 SER A CA 1
ATOM 787 C C . SER A 1 95 ? -9.959 -1.720 18.061 1.00 87.31 95 SER A C 1
ATOM 789 O O . SER A 1 95 ? -10.268 -1.944 19.224 1.00 87.31 95 SER A O 1
ATOM 791 N N . ASP A 1 96 ? -10.291 -0.593 17.425 1.00 89.88 96 ASP A N 1
ATOM 792 C CA . ASP A 1 96 ? -10.985 0.522 18.074 1.00 89.88 96 ASP A CA 1
ATOM 793 C C . ASP A 1 96 ? -12.370 0.084 18.603 1.00 89.88 96 ASP A C 1
ATOM 795 O O . ASP A 1 96 ? -12.787 0.509 19.682 1.00 89.88 96 ASP A O 1
ATOM 799 N N . ILE A 1 97 ? -13.074 -0.800 17.877 1.00 90.12 97 ILE A N 1
ATOM 800 C CA . ILE A 1 97 ? -14.312 -1.438 18.362 1.00 90.12 97 ILE A CA 1
ATOM 801 C C . ILE A 1 97 ? -14.034 -2.292 19.599 1.00 90.12 97 ILE A C 1
ATOM 803 O O . ILE A 1 97 ? -14.723 -2.124 20.601 1.00 90.12 97 ILE A O 1
ATOM 807 N N . GLY A 1 98 ? -13.046 -3.189 19.539 1.00 89.69 98 GLY A N 1
ATOM 808 C CA . GLY A 1 98 ? -12.721 -4.073 20.659 1.00 89.69 98 GLY A CA 1
ATOM 809 C C . GLY A 1 98 ? -12.347 -3.297 21.924 1.00 89.69 98 GLY A C 1
ATOM 810 O O . GLY A 1 98 ? -12.819 -3.623 23.009 1.00 89.69 98 GLY A O 1
ATOM 811 N N . ASP A 1 99 ? -11.578 -2.218 21.785 1.00 90.19 99 ASP A N 1
ATOM 812 C CA . ASP A 1 99 ? -11.214 -1.335 22.897 1.00 90.19 99 ASP A CA 1
ATOM 813 C C . ASP A 1 99 ? -12.440 -0.620 23.488 1.00 90.19 99 ASP A C 1
ATOM 815 O O . ASP A 1 99 ? -12.543 -0.441 24.706 1.00 90.19 99 ASP A O 1
ATOM 819 N N . ALA A 1 100 ? -13.392 -0.216 22.640 1.00 90.25 100 ALA A N 1
ATOM 820 C CA . ALA A 1 100 ? -14.643 0.386 23.086 1.00 90.25 100 ALA A CA 1
ATOM 821 C C . ALA A 1 100 ? -15.544 -0.626 23.813 1.00 90.25 100 ALA A C 1
ATOM 823 O O . ALA A 1 100 ? -16.106 -0.288 24.854 1.00 90.25 100 ALA A O 1
ATOM 824 N N . GLU A 1 101 ? -15.659 -1.854 23.301 1.00 92.38 101 GLU A N 1
ATOM 825 C CA . GLU A 1 101 ? -16.405 -2.948 23.938 1.00 92.38 101 GLU A CA 1
ATOM 826 C C . GLU A 1 101 ? -15.819 -3.287 25.313 1.00 92.38 101 GLU A C 1
ATOM 828 O O . GLU A 1 101 ? -16.549 -3.282 26.304 1.00 92.38 101 GLU A O 1
ATOM 833 N N . LEU A 1 102 ? -14.495 -3.466 25.402 1.00 91.38 102 LEU A N 1
ATOM 834 C CA . LEU A 1 102 ? -13.801 -3.710 26.669 1.00 91.38 102 LEU A CA 1
ATOM 835 C C . LEU A 1 102 ? -14.047 -2.586 27.678 1.00 91.38 102 LEU A C 1
ATOM 837 O O . LEU A 1 102 ? -14.359 -2.852 28.838 1.00 91.38 102 LEU A O 1
ATOM 841 N N . TRP A 1 103 ? -13.962 -1.326 27.245 1.00 89.06 103 TRP A N 1
ATOM 842 C CA . TRP A 1 103 ? -14.238 -0.189 28.122 1.00 89.06 103 TRP A CA 1
ATOM 843 C C . TRP A 1 103 ? -15.689 -0.189 28.624 1.00 89.06 103 TRP A C 1
ATOM 845 O O . TRP A 1 103 ? -15.928 0.063 29.806 1.00 89.06 103 TRP A O 1
ATOM 855 N N . ILE A 1 104 ? -16.665 -0.490 27.760 1.00 89.12 104 ILE A N 1
ATOM 856 C CA . ILE A 1 104 ? -18.076 -0.595 28.160 1.00 89.12 104 ILE A CA 1
ATOM 857 C C . ILE A 1 104 ? -18.253 -1.697 29.208 1.00 89.12 104 ILE A C 1
ATOM 859 O O . ILE A 1 104 ? -18.882 -1.450 30.241 1.00 89.12 104 ILE A O 1
ATOM 863 N N . ASP A 1 105 ? -17.675 -2.873 28.978 1.00 90.56 105 ASP A N 1
ATOM 864 C CA . ASP A 1 105 ? -17.769 -4.014 29.889 1.00 90.56 105 ASP A CA 1
ATOM 865 C C . ASP A 1 105 ? -17.147 -3.696 31.259 1.00 90.56 105 ASP A C 1
ATOM 867 O O . ASP A 1 105 ? -17.765 -3.944 32.300 1.00 90.56 105 ASP A O 1
ATOM 871 N N . GLU A 1 106 ? -15.976 -3.051 31.287 1.00 86.94 106 GLU A N 1
ATOM 872 C CA . GLU A 1 106 ? -15.330 -2.585 32.523 1.00 86.94 106 GLU A CA 1
ATOM 873 C C . GLU A 1 106 ? -16.228 -1.623 33.319 1.00 86.94 106 GLU A C 1
ATOM 875 O O . GLU A 1 106 ? -16.347 -1.716 34.552 1.00 86.94 106 GLU A O 1
ATOM 880 N N . LYS A 1 107 ? -16.893 -0.688 32.629 1.00 84.25 107 LYS A N 1
ATOM 881 C CA . LYS A 1 107 ? -17.816 0.255 33.270 1.00 84.25 107 LYS A CA 1
ATOM 882 C C . LYS A 1 107 ? -19.074 -0.434 33.779 1.00 84.25 107 LYS A C 1
ATOM 884 O O . LYS A 1 107 ? -19.477 -0.169 34.913 1.00 84.25 107 LYS A O 1
ATOM 889 N N . GLN A 1 108 ? -19.659 -1.343 33.003 1.00 86.81 108 GLN A N 1
ATOM 890 C CA . GLN A 1 108 ? -20.810 -2.135 33.437 1.00 86.81 108 GLN A CA 1
ATOM 891 C C . GLN A 1 108 ? -20.479 -2.978 34.670 1.00 86.81 108 GLN A C 1
ATOM 893 O O . GLN A 1 108 ? -21.257 -2.993 35.627 1.00 86.81 108 GLN A O 1
ATOM 898 N N . GLN A 1 109 ? -19.314 -3.625 34.705 1.00 84.69 109 GLN A N 1
ATOM 899 C CA . GLN A 1 109 ? -18.873 -4.396 35.866 1.00 84.69 109 GLN A CA 1
ATOM 900 C C . GLN A 1 109 ? -18.700 -3.508 37.106 1.00 84.69 109 GLN A C 1
ATOM 902 O O . GLN A 1 109 ? -19.097 -3.885 38.208 1.00 84.69 109 GLN A O 1
ATOM 907 N N . THR A 1 110 ? -18.156 -2.303 36.929 1.00 80.12 110 THR A N 1
ATOM 908 C CA . THR A 1 110 ? -18.003 -1.338 38.027 1.00 80.12 110 THR A CA 1
ATOM 909 C C . THR A 1 110 ? -19.363 -0.880 38.571 1.00 80.12 110 THR A C 1
ATOM 911 O O . THR A 1 110 ? -19.545 -0.790 39.784 1.00 80.12 110 THR A O 1
ATOM 914 N N . MET A 1 111 ? -20.334 -0.621 37.690 1.00 79.81 111 MET A N 1
ATOM 915 C CA . MET A 1 111 ? -21.670 -0.130 38.057 1.00 79.81 111 MET A CA 1
ATOM 916 C C . MET A 1 111 ? -22.599 -1.200 38.636 1.00 79.81 111 MET A C 1
ATOM 918 O O . MET A 1 111 ? -23.499 -0.878 39.406 1.00 79.81 111 MET A O 1
ATOM 922 N N . THR A 1 112 ? -22.400 -2.468 38.279 1.00 83.75 112 THR A N 1
ATOM 923 C CA . THR A 1 112 ? -23.211 -3.594 38.774 1.00 83.75 112 THR A CA 1
ATOM 924 C C . THR A 1 112 ? -22.758 -4.110 40.143 1.00 83.75 112 THR A C 1
ATOM 926 O O . THR A 1 112 ? -23.365 -5.042 40.673 1.00 83.75 112 THR A O 1
ATOM 929 N N . SER A 1 113 ? -21.726 -3.502 40.744 1.00 81.69 113 SER A N 1
ATOM 930 C CA . SER A 1 113 ? -21.268 -3.836 42.093 1.00 81.69 113 SER A CA 1
ATOM 931 C C . SER A 1 113 ? -22.403 -3.673 43.121 1.00 81.69 113 SER A C 1
ATOM 933 O O . SER A 1 113 ? -22.922 -2.568 43.277 1.00 81.69 113 SER A O 1
ATOM 935 N N . PRO A 1 114 ? -22.779 -4.731 43.866 1.00 78.44 114 PRO A N 1
ATOM 936 C CA . PRO A 1 114 ? -23.806 -4.651 44.906 1.00 78.44 114 PRO A CA 1
ATOM 937 C C . PRO A 1 114 ? -23.285 -4.067 46.234 1.00 78.44 114 PRO A C 1
ATOM 939 O O . PRO A 1 114 ? -24.017 -4.057 47.223 1.00 78.44 114 PRO A O 1
ATOM 942 N N . ASP A 1 115 ? -22.019 -3.640 46.295 1.00 81.44 115 ASP A N 1
ATOM 943 C CA . ASP A 1 115 ? -21.409 -3.072 47.499 1.00 81.44 115 ASP A CA 1
ATOM 944 C C . ASP A 1 115 ? -21.979 -1.679 47.809 1.00 81.44 115 ASP A C 1
ATOM 946 O O . ASP A 1 115 ? -21.812 -0.737 47.037 1.00 81.44 115 ASP A O 1
ATOM 950 N N . MET A 1 116 ? -22.633 -1.556 48.964 1.00 79.31 116 MET A N 1
ATOM 951 C CA . MET A 1 116 ? -23.243 -0.310 49.449 1.00 79.31 116 MET A CA 1
ATOM 952 C C . MET A 1 1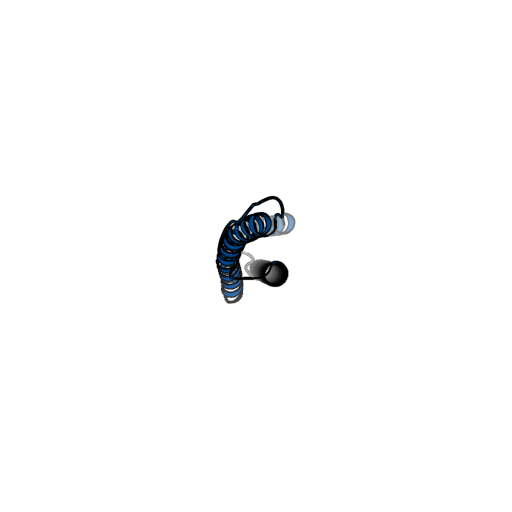16 ? -22.443 0.326 50.600 1.00 79.31 116 MET A C 1
ATOM 954 O O . MET A 1 116 ? -22.842 1.362 51.142 1.00 79.31 116 MET A O 1
ATOM 958 N N . GLY A 1 117 ? -21.311 -0.276 50.984 1.00 82.81 117 GLY A N 1
ATOM 959 C CA . GLY A 1 117 ? -20.579 0.085 52.194 1.00 82.81 117 GLY A CA 1
ATOM 960 C C . GLY A 1 117 ? -21.286 -0.407 53.461 1.00 82.81 117 GLY A C 1
ATOM 961 O O . GLY A 1 117 ? -22.485 -0.685 53.477 1.00 82.81 117 GLY A O 1
ATOM 962 N N . HIS A 1 118 ? -20.523 -0.548 54.543 1.00 86.06 118 HIS A N 1
ATOM 963 C CA . HIS A 1 118 ? -21.035 -1.020 55.838 1.00 86.06 118 HIS A CA 1
ATOM 964 C C . HIS A 1 118 ? -21.052 0.082 56.907 1.00 86.06 118 HIS A C 1
ATOM 966 O O . HIS A 1 118 ? -21.589 -0.123 57.995 1.00 86.06 118 HIS A O 1
ATOM 972 N N . ASP A 1 119 ? -20.485 1.250 56.599 1.00 90.81 119 ASP A N 1
ATOM 973 C CA . ASP A 1 119 ? -20.461 2.443 57.438 1.00 90.81 119 ASP A CA 1
ATOM 974 C C . ASP A 1 119 ? -20.386 3.723 56.582 1.00 90.81 119 ASP A C 1
ATOM 976 O O . ASP A 1 119 ? -20.153 3.676 55.376 1.00 90.81 119 ASP A O 1
ATOM 980 N N . VAL A 1 120 ? -20.563 4.889 57.210 1.00 87.19 120 VAL A N 1
ATOM 981 C CA . VAL A 1 120 ? -20.595 6.188 56.511 1.00 87.19 120 VAL A CA 1
ATOM 982 C C . VAL A 1 120 ? -19.305 6.457 55.723 1.00 87.19 120 VAL A C 1
ATOM 984 O O . VAL A 1 120 ? -19.365 6.942 54.598 1.00 87.19 120 VAL A O 1
ATOM 987 N N . ASN A 1 121 ? -18.142 6.087 56.270 1.00 88.75 121 ASN A N 1
ATOM 988 C CA . ASN A 1 121 ? -16.849 6.312 55.618 1.00 88.75 121 ASN A CA 1
ATOM 989 C C . ASN A 1 121 ? -16.692 5.466 54.345 1.00 88.75 121 ASN A C 1
ATOM 991 O O . ASN A 1 121 ? -16.178 5.946 53.331 1.00 88.75 121 ASN A O 1
ATOM 995 N N . THR A 1 122 ? -17.126 4.204 54.384 1.00 87.44 122 THR A N 1
ATOM 996 C CA . THR A 1 122 ? -17.093 3.308 53.222 1.00 87.44 122 THR A CA 1
ATOM 997 C C . THR A 1 122 ? -18.107 3.727 52.164 1.00 87.44 122 THR A C 1
ATOM 999 O O . THR A 1 122 ? -17.756 3.746 50.984 1.00 87.44 122 THR A O 1
ATOM 1002 N N . THR A 1 123 ? -19.304 4.167 52.557 1.00 87.19 123 THR A N 1
ATOM 1003 C CA . THR A 1 123 ? -20.305 4.706 51.624 1.00 87.19 123 THR A CA 1
ATOM 1004 C C . THR A 1 123 ? -19.838 6.012 50.958 1.00 87.19 123 THR A C 1
ATOM 1006 O O . THR A 1 123 ? -19.966 6.149 49.741 1.00 87.19 123 THR A O 1
ATOM 1009 N N . ASP A 1 124 ? -19.217 6.942 51.694 1.00 87.06 124 ASP A N 1
ATOM 1010 C CA . ASP A 1 124 ? -18.655 8.181 51.124 1.00 87.06 124 ASP A CA 1
ATOM 1011 C C . ASP A 1 124 ? -17.502 7.898 50.146 1.00 87.06 124 ASP A C 1
ATOM 1013 O O . ASP A 1 124 ? -17.387 8.536 49.094 1.00 87.06 124 ASP A O 1
ATOM 1017 N N . SER A 1 125 ? -16.667 6.899 50.450 1.00 87.50 125 SER A N 1
ATOM 1018 C CA . SER A 1 125 ? -15.611 6.442 49.541 1.00 87.50 125 SER A CA 1
ATOM 1019 C C . SER A 1 125 ? -16.184 5.856 48.244 1.00 87.50 125 SER A C 1
ATOM 1021 O O . SER A 1 125 ? -15.695 6.176 47.155 1.00 87.50 125 SER A O 1
ATOM 1023 N N . LEU A 1 126 ? -17.246 5.045 48.336 1.00 84.94 126 LEU A N 1
ATOM 1024 C CA . LEU A 1 126 ? -17.957 4.493 47.176 1.00 84.94 126 LEU A CA 1
ATOM 1025 C C . LEU A 1 126 ? -18.605 5.595 46.328 1.00 84.94 126 LEU A C 1
ATOM 1027 O O . LEU A 1 126 ? -18.464 5.579 45.106 1.00 84.94 126 LEU A O 1
ATOM 1031 N N . LEU A 1 127 ? -19.221 6.602 46.952 1.00 85.44 127 LEU A N 1
ATOM 1032 C CA . LEU A 1 127 ? -19.770 7.765 46.250 1.00 85.44 127 LEU A CA 1
ATOM 1033 C C . LEU A 1 127 ? -18.679 8.567 45.523 1.00 85.44 127 LEU A C 1
ATOM 1035 O O . LEU A 1 127 ? -18.885 9.028 44.401 1.00 85.44 127 LEU A O 1
ATOM 1039 N N . GLY A 1 128 ? -17.506 8.722 46.142 1.00 85.56 128 GLY A N 1
ATOM 1040 C CA . GLY A 1 128 ? -16.342 9.339 45.506 1.00 85.56 128 GLY A CA 1
ATOM 1041 C C . GLY A 1 128 ? -15.895 8.581 44.253 1.00 85.56 128 GLY A C 1
ATOM 1042 O O . GLY A 1 128 ? -15.693 9.194 43.205 1.00 85.56 128 GLY A O 1
ATOM 1043 N N . LYS A 1 129 ? -15.812 7.246 44.331 1.00 84.62 129 LYS A N 1
ATOM 1044 C CA . LYS A 1 129 ? -15.512 6.386 43.173 1.00 84.62 129 LYS A CA 1
ATOM 1045 C C . LYS A 1 129 ? -16.586 6.490 42.087 1.00 84.62 129 LYS A C 1
ATOM 1047 O O . LYS A 1 129 ? -16.236 6.617 40.919 1.00 84.62 129 LYS A O 1
ATOM 1052 N N . HIS A 1 130 ? -17.867 6.508 42.457 1.00 84.56 130 HIS A N 1
ATOM 1053 C CA . HIS A 1 130 ? -18.975 6.671 41.511 1.00 84.56 130 HIS A CA 1
ATOM 1054 C C . HIS A 1 130 ? -18.877 7.989 40.736 1.00 84.56 130 HIS A C 1
ATOM 1056 O O . HIS A 1 130 ? -18.947 7.991 39.512 1.00 84.56 130 HIS A O 1
ATOM 1062 N N . LYS A 1 131 ? -18.625 9.108 41.427 1.00 85.88 131 LYS A N 1
ATOM 1063 C CA . LYS A 1 131 ? -18.442 10.419 40.783 1.00 85.88 131 LYS A CA 1
ATOM 1064 C C . LYS A 1 131 ? -17.247 10.447 39.830 1.00 85.88 131 LYS A C 1
ATOM 1066 O O . LYS A 1 131 ? -17.310 11.102 38.796 1.00 85.88 131 LYS A O 1
ATOM 1071 N N . LEU A 1 132 ? -16.156 9.750 40.159 1.00 84.81 132 LEU A N 1
ATOM 1072 C CA . LEU A 1 132 ? -15.017 9.606 39.244 1.00 84.81 132 LEU A CA 1
ATOM 1073 C C . LEU A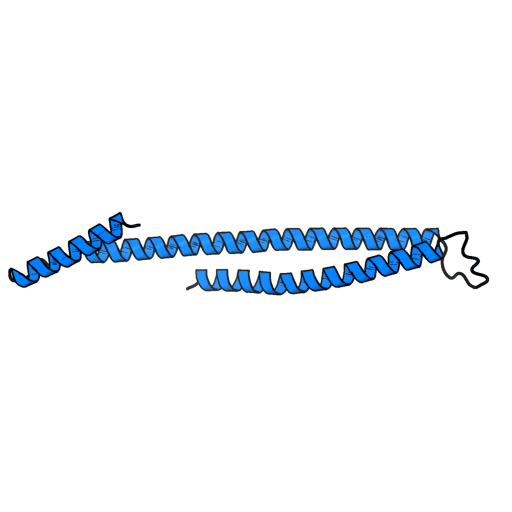 1 132 ? -15.411 8.836 37.979 1.00 84.81 132 LEU A C 1
ATOM 1075 O O . LEU A 1 132 ? -15.016 9.238 36.890 1.00 84.81 132 LEU A O 1
ATOM 1079 N N . VAL A 1 133 ? -16.214 7.778 38.115 1.00 81.88 133 VAL A N 1
ATOM 1080 C CA . VAL A 1 133 ? -16.736 7.015 36.974 1.00 81.88 133 VAL A CA 1
ATOM 1081 C C . VAL A 1 133 ? -17.684 7.862 36.120 1.00 81.88 133 VAL A C 1
ATOM 1083 O O . VAL A 1 133 ? -17.524 7.876 34.905 1.00 81.88 133 VAL A O 1
ATOM 1086 N N . GLU A 1 134 ? -18.611 8.616 36.720 1.00 82.25 134 GLU A N 1
ATOM 1087 C CA . GLU A 1 134 ? -19.491 9.546 35.988 1.00 82.25 134 GLU A CA 1
ATOM 1088 C C . GLU A 1 134 ? -18.700 10.629 35.247 1.00 82.25 134 GLU A C 1
ATOM 1090 O O . GLU A 1 134 ? -19.009 10.956 34.103 1.00 82.25 134 GLU A O 1
ATOM 1095 N N . ASN A 1 135 ? -17.662 11.182 35.876 1.00 84.38 135 ASN A N 1
ATOM 1096 C CA . ASN A 1 135 ? -16.804 12.173 35.233 1.00 84.38 135 ASN A CA 1
ATOM 1097 C C . ASN A 1 135 ? -16.031 11.576 34.052 1.00 84.38 135 ASN A C 1
ATOM 1099 O O . ASN A 1 135 ? -15.931 12.226 33.018 1.00 84.38 135 ASN A O 1
ATOM 1103 N N . ASP A 1 136 ? -15.519 10.351 34.185 1.00 81.62 136 ASP A N 1
ATOM 1104 C CA . ASP A 1 136 ? -14.833 9.643 33.098 1.00 81.62 136 ASP A CA 1
ATOM 1105 C C . ASP A 1 136 ? -15.785 9.339 31.928 1.00 81.62 136 ASP A C 1
ATOM 1107 O O . ASP A 1 136 ? -15.417 9.511 30.770 1.00 81.62 136 ASP A O 1
ATOM 1111 N N . MET A 1 137 ? -17.039 8.976 32.219 1.00 79.12 137 MET A N 1
ATOM 1112 C CA . MET A 1 137 ? -18.078 8.786 31.199 1.00 79.12 137 MET A CA 1
ATOM 1113 C C . MET A 1 137 ? -18.453 10.075 30.469 1.00 79.12 137 MET A C 1
ATOM 1115 O O . MET A 1 137 ? -18.741 10.028 29.281 1.00 79.12 137 MET A O 1
ATOM 1119 N N . ASN A 1 138 ? -18.455 11.214 31.166 1.00 81.06 138 ASN A N 1
ATOM 1120 C CA . ASN A 1 138 ? -18.774 12.517 30.577 1.00 81.06 138 ASN A CA 1
ATOM 1121 C C . ASN A 1 138 ? -17.594 13.162 29.828 1.00 81.06 138 ASN A C 1
ATOM 1123 O O . ASN A 1 138 ? -17.796 14.142 29.113 1.00 81.06 138 ASN A O 1
ATOM 1127 N N . ALA A 1 139 ? -16.366 12.684 30.048 1.00 78.44 139 ALA A N 1
ATOM 1128 C CA . ALA A 1 139 ? -15.148 13.256 29.474 1.00 78.44 139 ALA A CA 1
ATOM 1129 C C . ALA A 1 139 ? -14.701 12.586 28.162 1.00 78.44 139 ALA A C 1
ATOM 1131 O O . ALA A 1 139 ? -13.818 13.126 27.491 1.00 78.44 139 ALA A O 1
ATOM 1132 N N . ARG A 1 140 ? -15.275 11.430 27.814 1.00 63.00 140 ARG A N 1
ATOM 1133 C CA . ARG A 1 140 ? -15.104 10.770 26.513 1.00 63.00 140 ARG A CA 1
ATOM 1134 C C . ARG A 1 140 ? -16.191 11.199 25.535 1.00 63.00 140 ARG A C 1
ATOM 1136 O O . ARG A 1 140 ? -15.851 11.306 24.337 1.00 63.00 140 ARG A O 1
#

Radius of gyration: 32.33 Å; chains: 1; bounding box: 54×25×97 Å

Sequence (140 aa):
DDIEKYIMSADDLLQRHSLVEADIYIIDERLKRVITDADEYLNPDVNIDGYRPATPEEIEIRIHNLQKSYDELIELARQRRDLLEQAKGLSKFYSDIGDAELWIDEKQQTMTSPDMGHDVNTTDSLLGKHKLVENDMNAR

Foldseek 3Di:
DVLVVQLVVLVVVLVVLVVVVVVLVVVVVVLVVLVVVLVQVLDPVPPPPDDDPDDNVVSVVVNVVVVVVSVVVVVVSVVSNVVSVVSNVVSVVVVVVVVVVVVVVVLVVLVPDPDCDPDPVRNVVNVVVVVVSVVVVVVD

pLDDT: mean 87.86, std 8.43, range [60.5, 97.75]

Secondary structure (DSSP, 8-state):
-HHHHHHHHHHHHHHHHHHHHHHHHHHHHHHHHHHHHHHHHH-TTS---S---S-HHHHHHHHHHHHHHHHHHHHHHHHHHHHHHHHHHHHHHHHHHHHHHHHHHHHHHHHT-----SSHHHHHHHHHHHHHHHHHHHH-